Protein AF-A0A1F8WUK5-F1 (afdb_monomer_lite)

pLDDT: mean 73.78, std 29.14, range [27.3, 98.56]

Sequence (155 aa):
MILSEALKYPMIKEILGKKEYLVLTGGGRSIRIRNTVKLLWATDNMIGGKTGYTRNAQHCFVGAFQTDDGPLFTAVLGTRSRNRMWKSTEMLHGIGTGLQAIPSIKLVNAYDSGASIVSGSEGKNSTVKHKKSHRVRHTSKKKHKKPAIRLVRKY

Structure (mmCIF, N/CA/C/O backbone):
data_AF-A0A1F8WUK5-F1
#
_entry.id   AF-A0A1F8WUK5-F1
#
loop_
_atom_site.group_PDB
_atom_site.id
_atom_site.type_symbol
_atom_site.label_atom_id
_atom_site.label_alt_id
_atom_site.label_comp_id
_atom_site.label_asym_id
_atom_site.label_entity_id
_atom_site.label_seq_id
_atom_site.pdbx_PDB_ins_code
_atom_site.Cartn_x
_atom_site.Cartn_y
_atom_site.Cartn_z
_atom_site.occupancy
_atom_site.B_iso_or_equiv
_atom_site.auth_seq_id
_atom_site.auth_comp_id
_atom_site.auth_asym_id
_atom_site.auth_atom_id
_atom_site.pdbx_PDB_model_num
ATOM 1 N N . MET A 1 1 ? -8.468 -11.506 4.326 1.00 77.88 1 MET A N 1
ATOM 2 C CA . MET A 1 1 ? -7.774 -12.406 5.276 1.00 77.88 1 MET A CA 1
ATOM 3 C C . MET A 1 1 ? -6.301 -12.645 4.927 1.00 77.88 1 MET A C 1
ATOM 5 O O . MET A 1 1 ? -5.495 -12.584 5.836 1.00 77.88 1 MET A O 1
ATOM 9 N N . ILE A 1 2 ? -5.902 -12.791 3.653 1.00 97.00 2 ILE A N 1
ATOM 10 C CA . ILE A 1 2 ? -4.488 -13.045 3.273 1.00 97.00 2 ILE A CA 1
ATOM 11 C C . ILE A 1 2 ? -3.499 -11.991 3.807 1.00 97.00 2 ILE A C 1
ATOM 13 O O . ILE A 1 2 ? -2.513 -12.350 4.436 1.00 97.00 2 ILE A O 1
ATOM 17 N N . LEU A 1 3 ? -3.751 -10.693 3.580 1.00 97.00 3 LEU A N 1
ATOM 18 C CA . LEU A 1 3 ? -2.844 -9.636 4.057 1.00 97.00 3 LEU A CA 1
ATOM 19 C C . LEU A 1 3 ? -2.762 -9.601 5.590 1.00 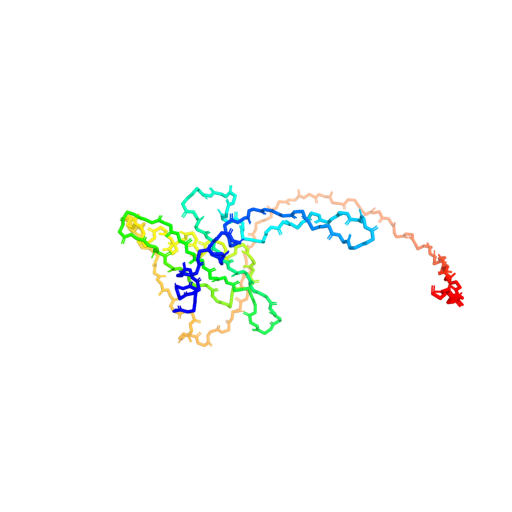97.00 3 LEU A C 1
ATOM 21 O O . LEU A 1 3 ? -1.681 -9.432 6.135 1.00 97.00 3 LEU A O 1
ATOM 25 N N . SER A 1 4 ? -3.893 -9.796 6.271 1.00 96.88 4 SER A N 1
ATOM 26 C CA . SER A 1 4 ? -3.944 -9.865 7.735 1.00 96.88 4 SER A CA 1
ATOM 27 C C . SER A 1 4 ? -3.083 -11.011 8.275 1.00 96.88 4 SER A C 1
ATOM 29 O O . SER A 1 4 ? -2.275 -10.782 9.168 1.00 96.88 4 SER A O 1
ATOM 31 N N . GLU A 1 5 ? -3.162 -12.199 7.667 1.00 97.94 5 GLU A N 1
ATOM 32 C CA . GLU A 1 5 ? -2.321 -13.339 8.046 1.00 97.94 5 GLU A CA 1
ATOM 33 C C . GLU A 1 5 ? -0.839 -13.083 7.758 1.00 97.94 5 GLU A C 1
ATOM 35 O O . GLU A 1 5 ? 0.021 -13.321 8.601 1.00 97.94 5 GLU A O 1
ATOM 40 N N . ALA A 1 6 ? -0.532 -12.525 6.586 1.00 97.56 6 ALA A N 1
ATOM 41 C CA . ALA A 1 6 ? 0.836 -12.222 6.184 1.00 97.56 6 ALA A CA 1
ATOM 42 C C . ALA A 1 6 ? 1.523 -11.232 7.143 1.00 97.56 6 ALA A C 1
ATOM 44 O O . ALA A 1 6 ? 2.718 -11.355 7.403 1.00 97.56 6 ALA A O 1
ATOM 45 N N . LEU A 1 7 ? 0.777 -10.279 7.712 1.00 96.94 7 LEU A N 1
ATOM 46 C CA . LEU A 1 7 ? 1.318 -9.303 8.662 1.00 96.94 7 LEU A CA 1
ATOM 47 C C . LEU A 1 7 ? 1.645 -9.877 10.044 1.00 96.94 7 LEU A C 1
ATOM 49 O O . LEU A 1 7 ? 2.327 -9.198 10.813 1.00 96.94 7 LEU A O 1
ATOM 53 N N . LYS A 1 8 ? 1.229 -11.110 10.357 1.00 96.81 8 LYS A N 1
ATOM 54 C CA . LYS A 1 8 ? 1.689 -11.804 11.570 1.00 96.81 8 LYS A CA 1
ATOM 55 C C . LYS A 1 8 ? 3.179 -12.142 11.512 1.00 96.81 8 LYS A C 1
ATOM 57 O O . LYS A 1 8 ? 3.798 -12.324 12.553 1.00 96.81 8 LYS A O 1
ATOM 62 N N . TYR A 1 9 ? 3.766 -12.193 10.315 1.00 98.00 9 TYR A N 1
ATOM 63 C CA . TYR A 1 9 ? 5.192 -12.432 10.122 1.00 98.00 9 TYR A CA 1
ATOM 64 C C . TYR A 1 9 ? 5.955 -11.094 10.132 1.00 98.00 9 TYR A C 1
ATOM 66 O O . TYR A 1 9 ? 5.802 -10.307 9.189 1.00 98.00 9 TYR A O 1
ATOM 74 N N . PRO A 1 10 ? 6.820 -10.824 11.134 1.00 97.19 10 PRO A N 1
ATOM 75 C CA . PRO A 1 10 ? 7.493 -9.528 11.274 1.00 97.19 10 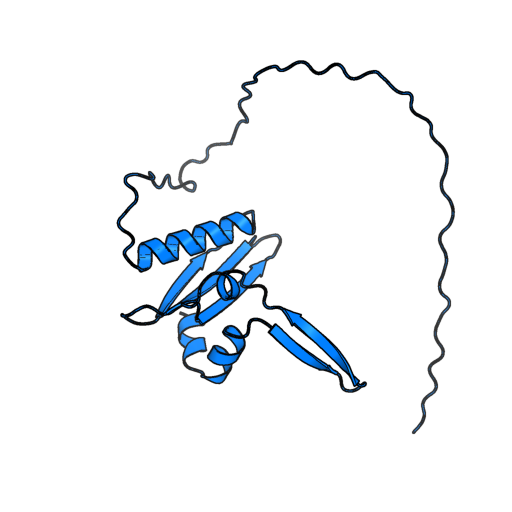PRO A CA 1
ATOM 76 C C . PRO A 1 10 ? 8.317 -9.133 10.046 1.00 97.19 10 PRO A C 1
ATOM 78 O O . PRO A 1 10 ? 8.274 -7.985 9.614 1.00 97.19 10 PRO A O 1
ATOM 81 N N . MET A 1 11 ? 8.992 -10.104 9.427 1.00 98.06 11 MET A N 1
ATOM 82 C CA . MET A 1 11 ? 9.769 -9.898 8.202 1.00 98.06 11 MET A CA 1
ATOM 83 C C . MET A 1 11 ? 8.896 -9.416 7.033 1.00 98.06 11 MET A C 1
ATOM 85 O O . MET A 1 11 ? 9.277 -8.490 6.319 1.00 98.06 11 MET A O 1
ATOM 89 N N . ILE A 1 12 ? 7.694 -9.978 6.856 1.00 97.88 12 ILE A N 1
ATOM 90 C CA . ILE A 1 12 ? 6.771 -9.525 5.807 1.00 97.88 12 ILE A CA 1
ATOM 91 C C . ILE A 1 12 ? 6.290 -8.107 6.113 1.00 97.88 12 ILE A C 1
ATOM 93 O O . ILE A 1 12 ? 6.286 -7.260 5.219 1.00 97.88 12 ILE A O 1
ATOM 97 N N . LYS A 1 13 ? 5.917 -7.833 7.370 1.00 97.00 13 LYS A N 1
ATOM 98 C CA . LYS A 1 13 ? 5.497 -6.496 7.810 1.00 97.00 13 LYS A CA 1
ATOM 99 C C . LYS A 1 13 ? 6.582 -5.452 7.530 1.00 97.00 13 LYS A C 1
ATOM 101 O O . LYS A 1 13 ? 6.285 -4.412 6.947 1.00 97.00 13 LYS A O 1
ATOM 106 N N . GLU A 1 14 ? 7.834 -5.758 7.860 1.00 97.19 14 GLU A N 1
ATOM 107 C CA . GLU A 1 14 ? 8.981 -4.890 7.589 1.00 97.19 14 GLU A CA 1
ATOM 108 C C . GLU A 1 14 ? 9.160 -4.638 6.084 1.00 97.19 14 GLU A C 1
ATOM 110 O O . GLU A 1 14 ? 9.297 -3.493 5.656 1.00 97.19 14 GLU A O 1
ATOM 115 N N . ILE A 1 15 ? 9.117 -5.689 5.256 1.00 97.50 15 ILE A N 1
ATOM 116 C CA . ILE A 1 15 ? 9.263 -5.562 3.798 1.00 97.50 15 ILE A CA 1
ATOM 117 C C . ILE A 1 15 ? 8.146 -4.703 3.199 1.00 97.50 15 ILE A C 1
ATOM 119 O O . ILE A 1 15 ? 8.420 -3.841 2.362 1.00 97.50 15 ILE A O 1
ATOM 123 N N . LEU A 1 16 ? 6.895 -4.915 3.614 1.00 97.00 16 LEU A N 1
ATOM 124 C CA . LEU A 1 16 ? 5.750 -4.170 3.091 1.00 97.00 16 LEU A CA 1
ATOM 125 C C . LEU A 1 16 ? 5.783 -2.683 3.472 1.00 97.00 16 LEU A C 1
ATOM 127 O O . LEU A 1 16 ? 5.295 -1.868 2.686 1.00 97.00 16 LEU A O 1
ATOM 131 N N . GLY A 1 17 ? 6.378 -2.340 4.618 1.00 96.44 17 GLY A N 1
ATOM 132 C CA . GLY A 1 17 ? 6.545 -0.962 5.091 1.00 96.44 17 GLY A CA 1
ATOM 133 C C . GLY A 1 17 ? 7.705 -0.195 4.443 1.00 96.44 17 GLY A C 1
ATOM 134 O O . GLY A 1 17 ? 7.789 1.028 4.565 1.00 96.44 17 GLY A O 1
ATOM 135 N N . LYS A 1 18 ? 8.604 -0.864 3.707 1.00 96.88 18 LYS A N 1
ATOM 136 C CA . LYS A 1 18 ? 9.728 -0.191 3.037 1.00 96.88 18 LYS A CA 1
ATOM 137 C C . LYS A 1 18 ? 9.236 0.661 1.866 1.00 96.88 18 LYS A C 1
ATOM 139 O O . LYS A 1 18 ? 8.643 0.162 0.906 1.00 96.88 18 LYS A O 1
ATOM 144 N N . LYS A 1 19 ? 9.559 1.959 1.903 1.00 96.00 19 LYS A N 1
ATOM 145 C CA . LYS A 1 19 ? 9.359 2.894 0.777 1.00 96.00 19 LYS A CA 1
ATOM 146 C C . LYS A 1 19 ? 10.248 2.522 -0.412 1.00 96.00 19 LYS A C 1
ATOM 148 O O . LYS A 1 19 ? 9.833 2.596 -1.569 1.00 96.00 19 LYS A O 1
ATOM 153 N N . GLU A 1 20 ? 11.469 2.090 -0.137 1.00 96.38 20 GLU A N 1
ATOM 154 C CA . GLU A 1 20 ? 12.448 1.724 -1.151 1.00 96.38 20 GLU A CA 1
ATOM 155 C C . GLU A 1 20 ? 13.484 0.745 -0.609 1.00 96.38 20 GLU A C 1
ATOM 157 O O . GLU A 1 20 ? 13.634 0.580 0.601 1.00 96.38 20 GLU A O 1
ATOM 162 N N . TYR A 1 21 ? 14.199 0.098 -1.523 1.00 96.75 21 TYR A N 1
ATOM 163 C CA . TYR A 1 21 ? 15.270 -0.826 -1.193 1.00 96.75 21 TYR A CA 1
ATOM 164 C C . TYR A 1 21 ? 16.352 -0.807 -2.276 1.00 96.75 21 TYR A C 1
ATOM 166 O O . TYR A 1 21 ? 16.046 -0.702 -3.467 1.00 96.75 21 TYR A O 1
ATOM 174 N N . LEU A 1 22 ? 17.618 -0.900 -1.872 1.00 96.81 22 LEU A N 1
ATOM 175 C CA . LEU A 1 22 ? 18.750 -1.006 -2.787 1.00 96.81 22 LEU A CA 1
ATOM 176 C C . LEU A 1 22 ? 19.143 -2.476 -2.930 1.00 96.81 22 LEU A C 1
ATOM 178 O O . LEU A 1 22 ? 19.601 -3.095 -1.976 1.00 96.81 22 LEU A O 1
ATOM 182 N N . VAL A 1 23 ? 18.985 -3.027 -4.129 1.00 96.44 23 VAL A N 1
ATOM 183 C CA . VAL A 1 23 ? 19.414 -4.389 -4.449 1.00 96.44 23 VAL A CA 1
ATOM 184 C C . VAL A 1 23 ? 20.820 -4.350 -5.023 1.00 96.44 23 VAL A C 1
ATOM 186 O O . VAL A 1 23 ? 21.064 -3.669 -6.020 1.00 96.44 23 VAL A O 1
ATOM 189 N N . LEU A 1 24 ? 21.732 -5.108 -4.419 1.00 96.12 24 LEU A N 1
ATOM 190 C CA . LEU A 1 24 ? 23.059 -5.365 -4.964 1.00 96.12 24 LEU A CA 1
ATOM 191 C C . LEU A 1 24 ? 23.028 -6.678 -5.742 1.00 96.12 24 LEU A C 1
ATOM 193 O O . LEU A 1 24 ? 22.600 -7.712 -5.238 1.00 96.12 24 LEU A O 1
ATOM 197 N N . THR A 1 25 ? 23.450 -6.624 -6.998 1.00 94.56 25 THR A N 1
ATOM 198 C CA . THR A 1 25 ? 23.593 -7.816 -7.838 1.00 94.56 25 THR A CA 1
ATOM 199 C C . THR A 1 25 ? 24.963 -8.452 -7.616 1.00 94.56 25 THR A C 1
ATOM 201 O O . THR A 1 25 ? 25.918 -7.753 -7.278 1.00 94.56 25 THR A O 1
ATOM 204 N N . GLY A 1 26 ? 25.096 -9.753 -7.890 1.00 93.56 26 GLY A N 1
ATOM 205 C CA . GLY A 1 26 ? 26.386 -10.452 -7.783 1.00 93.56 26 GLY A CA 1
ATOM 206 C C . GLY A 1 26 ? 27.502 -9.864 -8.662 1.00 93.56 26 GLY A C 1
ATOM 207 O O . GLY A 1 26 ?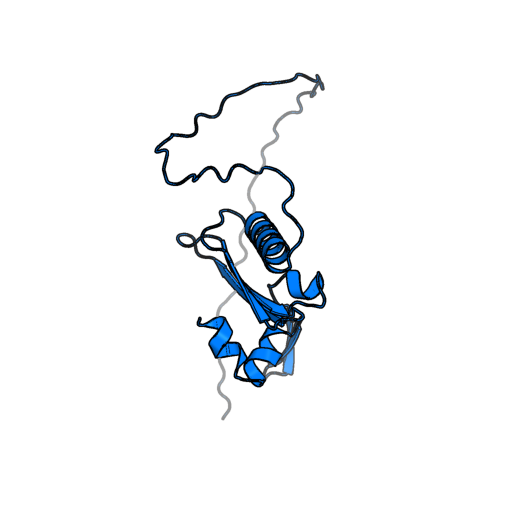 28.672 -10.045 -8.361 1.00 93.56 26 GLY A O 1
ATOM 208 N N . GLY A 1 27 ? 27.157 -9.106 -9.711 1.00 92.50 27 GLY A N 1
ATOM 209 C CA . GLY A 1 27 ? 28.110 -8.378 -10.558 1.00 92.50 27 GLY A CA 1
ATOM 210 C C . GLY A 1 27 ? 28.437 -6.955 -10.086 1.00 92.50 27 GLY A C 1
ATOM 211 O O . GLY A 1 27 ? 28.932 -6.161 -10.879 1.00 92.50 27 GLY A O 1
ATOM 212 N N . GLY A 1 28 ? 28.085 -6.580 -8.851 1.00 93.19 28 GLY A N 1
ATOM 213 C CA . GLY A 1 28 ? 28.401 -5.270 -8.262 1.00 93.19 28 GLY A CA 1
ATOM 214 C C . GLY A 1 28 ? 27.487 -4.115 -8.690 1.00 93.19 28 GLY A C 1
ATOM 215 O O . GLY A 1 28 ? 27.615 -3.003 -8.183 1.00 93.19 28 GLY A O 1
ATOM 216 N N . ARG A 1 29 ? 26.519 -4.346 -9.587 1.00 95.56 29 ARG A N 1
ATOM 217 C CA . ARG A 1 29 ? 25.513 -3.329 -9.936 1.00 95.56 29 ARG A CA 1
ATOM 218 C C . ARG A 1 29 ? 24.527 -3.140 -8.786 1.00 95.56 29 ARG A C 1
ATOM 220 O O . ARG A 1 29 ? 24.009 -4.124 -8.259 1.00 95.56 29 ARG A O 1
ATOM 227 N N . SER A 1 30 ? 24.191 -1.885 -8.495 1.00 95.88 30 SER A N 1
ATOM 228 C CA . SER A 1 30 ? 23.121 -1.507 -7.576 1.00 95.88 30 SER A CA 1
ATOM 229 C C . SER A 1 30 ? 21.835 -1.124 -8.328 1.00 95.88 30 SER A C 1
ATOM 231 O O . SER A 1 30 ? 21.861 -0.496 -9.391 1.00 95.88 30 SER A O 1
ATOM 233 N N . ILE A 1 31 ? 20.682 -1.558 -7.814 1.00 96.50 31 ILE A N 1
ATOM 234 C CA . ILE A 1 31 ? 19.354 -1.295 -8.380 1.00 96.50 31 ILE A CA 1
ATOM 235 C C . ILE A 1 31 ? 18.450 -0.780 -7.264 1.00 96.50 31 ILE A C 1
ATOM 237 O O . ILE A 1 31 ? 18.110 -1.514 -6.340 1.00 96.50 31 ILE A O 1
ATOM 241 N N . ARG A 1 32 ? 18.034 0.486 -7.352 1.00 96.31 32 ARG A N 1
ATOM 242 C CA . ARG A 1 32 ? 17.081 1.073 -6.403 1.00 96.31 32 ARG A CA 1
ATOM 243 C C . ARG A 1 32 ? 15.660 0.716 -6.819 1.00 96.31 32 ARG A C 1
ATOM 245 O O . ARG A 1 32 ? 15.192 1.136 -7.876 1.00 96.31 32 ARG A O 1
ATOM 252 N N . ILE A 1 33 ? 14.976 -0.045 -5.978 1.00 95.94 33 ILE A N 1
ATOM 253 C CA . ILE A 1 33 ? 13.576 -0.423 -6.147 1.00 95.94 33 ILE A CA 1
ATOM 254 C C . ILE A 1 33 ? 12.735 0.506 -5.282 1.00 95.94 33 ILE A C 1
ATOM 256 O O . ILE A 1 33 ? 12.956 0.614 -4.079 1.00 95.94 33 ILE A O 1
ATOM 260 N N . ARG A 1 34 ? 11.758 1.171 -5.897 1.00 95.94 34 ARG A N 1
ATOM 261 C CA . ARG A 1 34 ? 10.742 1.945 -5.181 1.00 95.94 34 ARG A CA 1
ATOM 262 C C . ARG A 1 34 ? 9.481 1.113 -5.046 1.00 95.94 34 ARG A C 1
ATOM 264 O O . ARG A 1 34 ? 9.084 0.427 -5.989 1.00 95.94 34 ARG A O 1
ATOM 271 N N . ASN A 1 35 ? 8.843 1.200 -3.888 1.00 96.12 35 ASN A N 1
ATOM 272 C CA . ASN A 1 35 ? 7.540 0.593 -3.684 1.00 96.12 35 ASN A CA 1
ATOM 273 C C . ASN A 1 35 ? 6.511 1.230 -4.660 1.00 96.12 35 ASN A C 1
ATOM 275 O O . ASN A 1 35 ? 6.713 2.303 -5.231 1.00 96.12 35 ASN A O 1
ATOM 279 N N . THR A 1 36 ? 5.407 0.550 -4.927 1.00 94.62 36 THR A N 1
ATOM 280 C CA . THR A 1 36 ? 4.336 1.083 -5.791 1.00 94.62 36 THR A CA 1
ATOM 281 C C . THR A 1 36 ? 3.139 1.577 -4.986 1.00 94.62 36 THR A C 1
ATOM 283 O O . THR A 1 36 ? 2.231 2.194 -5.548 1.00 94.62 36 THR A O 1
ATOM 286 N N . VAL A 1 37 ? 3.124 1.312 -3.677 1.00 95.94 37 VAL A N 1
ATOM 287 C CA . VAL A 1 37 ? 2.053 1.695 -2.759 1.00 95.94 37 VAL A CA 1
ATOM 288 C C . VAL A 1 37 ? 2.177 3.167 -2.389 1.00 95.94 37 VAL A C 1
ATOM 290 O O . VAL A 1 37 ? 2.834 3.511 -1.415 1.00 95.94 37 VAL A O 1
ATOM 293 N N . LYS A 1 38 ? 1.542 4.045 -3.174 1.00 92.31 38 LYS A N 1
ATOM 294 C CA . LYS A 1 38 ? 1.642 5.510 -3.028 1.00 92.31 38 LYS A CA 1
ATOM 295 C C . LYS A 1 38 ? 1.373 5.993 -1.594 1.00 92.31 38 LYS A C 1
ATOM 297 O O . LYS A 1 38 ? 2.008 6.943 -1.149 1.00 92.31 38 LYS A O 1
ATOM 302 N N . LEU A 1 39 ? 0.466 5.327 -0.881 1.00 92.75 39 LEU A N 1
ATOM 303 C CA . LEU A 1 39 ? 0.057 5.726 0.465 1.00 92.75 39 LEU A CA 1
ATOM 304 C C . LEU A 1 39 ? 1.167 5.602 1.512 1.00 92.75 39 LEU A C 1
ATOM 306 O O . LEU A 1 39 ? 1.165 6.391 2.443 1.00 92.75 39 LEU A O 1
ATOM 310 N N . LEU A 1 40 ? 2.182 4.752 1.303 1.00 94.56 40 LEU A N 1
ATOM 311 C CA . LEU A 1 40 ? 3.354 4.715 2.190 1.00 94.56 40 LEU A CA 1
ATOM 312 C C . LEU A 1 40 ? 4.089 6.060 2.257 1.00 94.56 40 LEU A C 1
ATOM 314 O O . LEU A 1 40 ? 4.743 6.347 3.249 1.00 94.56 40 LEU A O 1
ATOM 318 N N . TRP A 1 41 ? 4.027 6.876 1.200 1.00 93.88 41 TRP A N 1
ATOM 319 C CA . TRP A 1 41 ? 4.627 8.216 1.182 1.00 93.88 41 TRP A CA 1
ATOM 320 C C . TRP A 1 41 ? 3.679 9.320 1.624 1.00 93.88 41 TRP A C 1
ATOM 322 O O . TRP A 1 41 ? 4.149 10.423 1.877 1.00 93.88 41 TRP A O 1
ATOM 332 N N . ALA A 1 42 ? 2.376 9.051 1.627 1.00 90.88 42 ALA A N 1
ATOM 333 C CA . ALA A 1 42 ? 1.356 10.066 1.844 1.00 90.88 42 ALA A CA 1
ATOM 334 C C . ALA A 1 42 ? 0.837 10.077 3.283 1.00 90.88 42 ALA A C 1
ATOM 336 O O . ALA A 1 42 ? 0.375 11.120 3.730 1.00 90.88 42 ALA A O 1
ATOM 337 N N . THR A 1 43 ? 0.893 8.944 3.988 1.00 89.56 43 THR A N 1
ATOM 338 C CA . THR A 1 43 ? 0.403 8.830 5.363 1.00 89.56 43 THR A CA 1
ATOM 3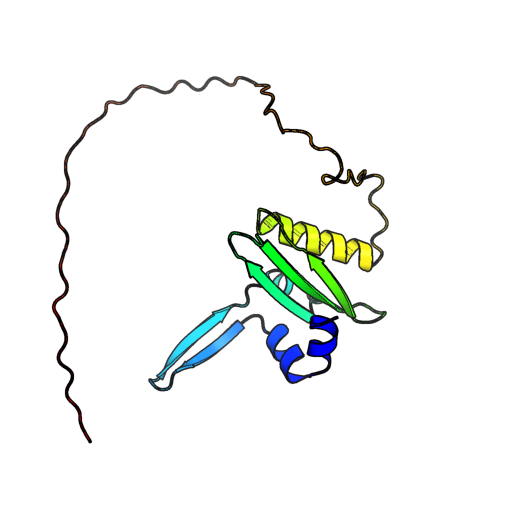39 C C . THR A 1 43 ? 1.371 8.023 6.221 1.00 89.56 43 THR A C 1
ATOM 341 O O . THR A 1 43 ? 1.940 7.026 5.772 1.00 89.56 43 THR A O 1
ATOM 344 N N . ASP A 1 44 ? 1.543 8.444 7.473 1.00 90.44 44 ASP A N 1
ATOM 345 C CA . ASP A 1 44 ? 2.461 7.785 8.412 1.00 90.44 44 ASP A CA 1
ATOM 346 C C . ASP A 1 44 ? 1.846 6.542 9.065 1.00 90.44 44 ASP A C 1
ATOM 348 O O . ASP A 1 44 ? 2.557 5.649 9.518 1.00 90.44 44 ASP A O 1
ATOM 352 N N . ASN A 1 45 ? 0.517 6.435 9.059 1.00 94.44 45 ASN A N 1
ATOM 353 C CA . ASN A 1 45 ? -0.207 5.291 9.606 1.00 94.44 45 ASN A CA 1
ATOM 354 C C . ASN A 1 45 ? -0.292 4.094 8.640 1.00 94.44 45 ASN A C 1
ATOM 356 O O . ASN A 1 45 ? -0.909 3.082 8.965 1.00 94.44 45 ASN A O 1
ATOM 360 N N . MET A 1 46 ? 0.292 4.173 7.442 1.00 96.25 46 MET A N 1
ATOM 361 C CA . MET A 1 46 ? 0.260 3.075 6.478 1.00 96.25 46 MET A CA 1
ATOM 362 C C . MET A 1 46 ? 1.256 1.974 6.868 1.00 96.25 46 MET A C 1
ATOM 364 O O . MET A 1 46 ? 2.465 2.179 6.814 1.00 96.25 46 MET A O 1
ATOM 368 N N . ILE A 1 47 ? 0.764 0.770 7.180 1.00 97.31 47 ILE A N 1
ATOM 369 C CA . ILE A 1 47 ? 1.623 -0.389 7.486 1.00 97.31 47 ILE A CA 1
ATOM 370 C C . ILE A 1 47 ? 2.248 -0.937 6.198 1.00 97.31 47 ILE A C 1
ATOM 372 O O . ILE A 1 47 ? 3.423 -1.292 6.163 1.00 97.31 47 ILE A O 1
ATOM 376 N N . GLY A 1 48 ? 1.454 -1.036 5.129 1.00 96.88 48 GLY A N 1
ATOM 377 C CA . GLY A 1 48 ? 1.899 -1.593 3.855 1.00 96.88 48 GLY A CA 1
ATOM 378 C C . GLY A 1 48 ? 0.775 -2.252 3.065 1.00 96.88 48 GLY A C 1
ATOM 379 O O . GLY A 1 48 ? -0.394 -2.228 3.450 1.00 96.88 48 GLY A O 1
ATOM 380 N N . GLY A 1 49 ? 1.112 -2.814 1.907 1.00 96.75 49 GLY A N 1
ATOM 381 C CA . GLY A 1 49 ? 0.114 -3.410 1.026 1.00 96.75 49 GLY A CA 1
ATOM 382 C C . GLY A 1 49 ? 0.672 -3.874 -0.309 1.00 96.75 49 GLY A C 1
ATOM 383 O O . GLY A 1 49 ? 1.882 -3.884 -0.537 1.00 96.75 49 GLY A O 1
ATOM 384 N N . LYS A 1 50 ? -0.226 -4.236 -1.225 1.00 97.69 50 LYS A N 1
ATOM 385 C CA . LYS A 1 50 ? 0.138 -4.734 -2.551 1.00 97.69 50 LYS A CA 1
ATOM 386 C C . LYS A 1 50 ? -0.764 -4.166 -3.634 1.00 97.69 50 LYS A C 1
ATOM 388 O O . LYS A 1 50 ? -1.985 -4.232 -3.544 1.00 97.69 50 LYS A O 1
ATOM 393 N N . THR A 1 51 ? -0.141 -3.660 -4.695 1.00 97.94 51 THR A N 1
ATOM 394 C CA . THR A 1 51 ? -0.815 -3.274 -5.941 1.00 97.94 51 THR A CA 1
ATOM 395 C C . THR A 1 51 ? -0.881 -4.453 -6.916 1.00 97.94 51 THR A C 1
ATOM 397 O O . THR A 1 51 ? 0.017 -5.301 -6.950 1.00 97.94 51 THR A O 1
ATOM 400 N N . GLY A 1 52 ? -1.921 -4.502 -7.741 1.00 97.31 52 GLY A N 1
ATOM 401 C CA . GLY A 1 52 ? -2.091 -5.480 -8.811 1.00 97.31 52 GLY A CA 1
ATOM 402 C C . GLY A 1 52 ? -2.684 -4.828 -10.055 1.00 97.31 52 GLY A C 1
ATOM 403 O O . GLY A 1 52 ? -3.506 -3.918 -9.955 1.00 97.31 52 GLY A O 1
ATOM 404 N N . TYR A 1 53 ? -2.240 -5.265 -11.232 1.00 98.31 53 TYR A N 1
ATOM 405 C CA . TYR A 1 53 ? -2.862 -4.888 -12.495 1.00 98.31 53 TYR A CA 1
ATOM 406 C C . TYR A 1 53 ? -2.704 -5.991 -13.533 1.00 98.31 53 TYR A C 1
ATOM 408 O O . TYR A 1 53 ? -1.590 -6.426 -13.816 1.00 98.31 53 TYR A O 1
ATOM 416 N N . THR A 1 54 ? -3.817 -6.381 -14.143 1.00 98.12 54 THR A N 1
ATOM 417 C CA . THR A 1 54 ? -3.843 -7.120 -15.408 1.00 98.12 54 THR A CA 1
ATOM 418 C C . THR A 1 54 ? -4.942 -6.533 -16.285 1.00 98.12 54 THR A C 1
ATOM 420 O O . THR A 1 54 ? -5.793 -5.782 -15.805 1.00 98.12 54 THR A O 1
ATOM 423 N N . ARG A 1 55 ? -4.957 -6.878 -17.578 1.00 98.12 55 ARG A N 1
ATOM 424 C CA . ARG A 1 55 ? -6.006 -6.402 -18.492 1.00 98.12 55 ARG A CA 1
ATOM 425 C C . ARG A 1 55 ? -7.411 -6.806 -18.022 1.00 98.12 55 ARG A C 1
ATOM 427 O O . ARG A 1 55 ? -8.325 -5.997 -18.124 1.00 98.12 55 ARG A O 1
ATOM 434 N N . ASN A 1 56 ? -7.558 -8.013 -17.475 1.00 98.00 56 ASN A N 1
ATOM 435 C CA . ASN A 1 56 ? -8.854 -8.541 -17.045 1.00 98.00 56 ASN A CA 1
ATOM 436 C C . ASN A 1 56 ? -9.221 -8.088 -15.623 1.00 98.00 56 ASN A C 1
ATOM 438 O O . ASN A 1 56 ? -10.366 -7.727 -15.381 1.00 98.00 56 ASN A O 1
ATOM 442 N N . ALA A 1 57 ? -8.256 -8.062 -14.696 1.00 97.56 57 ALA A N 1
ATOM 443 C CA . ALA A 1 57 ? -8.507 -7.678 -13.303 1.00 97.56 57 ALA A CA 1
ATOM 444 C C . ALA A 1 57 ? -8.570 -6.156 -13.089 1.00 97.56 57 ALA A C 1
ATOM 446 O O . ALA A 1 57 ? -9.057 -5.702 -12.057 1.00 97.56 57 ALA A O 1
ATOM 447 N N . GLN A 1 58 ? -8.074 -5.366 -14.049 1.00 98.56 58 GLN A N 1
ATOM 448 C CA . GLN A 1 58 ? -7.873 -3.919 -13.920 1.00 98.56 58 GLN A CA 1
ATOM 449 C C . GLN A 1 58 ? -7.012 -3.576 -12.690 1.00 98.56 58 GLN A C 1
ATOM 451 O O . GLN A 1 58 ? -6.159 -4.374 -12.305 1.00 98.56 58 GLN A O 1
ATOM 456 N N . HIS A 1 59 ? -7.134 -2.371 -12.119 1.00 98.50 59 HIS A N 1
ATOM 457 C CA . HIS A 1 59 ? -6.317 -1.966 -10.973 1.00 98.50 59 HIS A CA 1
ATOM 458 C C . HIS A 1 59 ? -6.911 -2.457 -9.652 1.00 98.50 59 HIS A C 1
ATOM 460 O O . HIS A 1 59 ? -8.047 -2.115 -9.303 1.00 98.50 59 HIS A O 1
ATOM 466 N N . CYS A 1 60 ? -6.085 -3.186 -8.904 1.00 98.44 60 CYS A N 1
ATOM 467 C CA . CYS A 1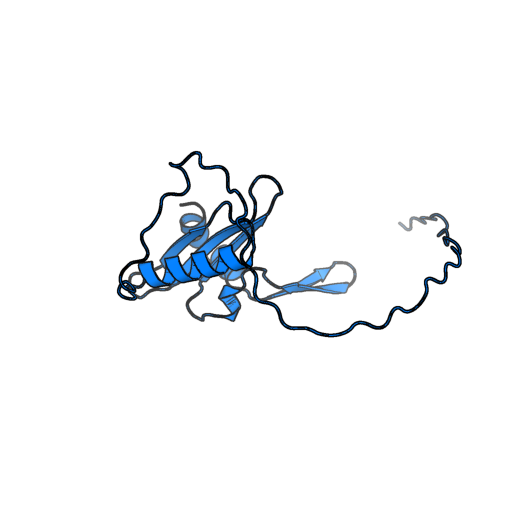 60 ? -6.397 -3.731 -7.592 1.00 98.44 60 CYS A CA 1
ATOM 468 C C . CYS A 1 60 ? -5.373 -3.277 -6.548 1.00 98.44 60 CYS A C 1
ATOM 470 O O . CYS A 1 60 ? -4.185 -3.107 -6.844 1.00 98.44 60 CYS A O 1
ATOM 472 N N . PHE A 1 61 ? -5.824 -3.146 -5.308 1.00 98.31 61 PHE A N 1
ATOM 473 C CA . PHE A 1 61 ? -4.985 -2.853 -4.162 1.00 98.31 61 PHE A CA 1
ATOM 474 C C . PHE A 1 61 ? -5.545 -3.488 -2.893 1.00 98.31 61 PHE A C 1
ATOM 476 O O . PHE A 1 61 ? -6.749 -3.459 -2.660 1.00 98.31 61 PHE A O 1
ATOM 483 N N . VAL A 1 62 ? -4.654 -4.023 -2.064 1.00 98.31 62 VAL A N 1
ATOM 484 C CA . VAL A 1 62 ? -4.943 -4.388 -0.674 1.00 98.31 62 VAL A CA 1
ATOM 485 C C . VAL A 1 62 ? -3.947 -3.678 0.230 1.00 98.31 62 VAL A C 1
ATOM 487 O O . VAL A 1 62 ? -2.755 -3.657 -0.084 1.00 98.31 62 VAL A O 1
ATOM 490 N N . GLY A 1 63 ? -4.417 -3.096 1.327 1.00 97.38 63 GLY A N 1
ATOM 491 C CA . GLY A 1 63 ? -3.585 -2.327 2.249 1.00 97.38 63 GLY A CA 1
ATOM 492 C C . GLY A 1 63 ? -4.011 -2.485 3.700 1.00 97.38 63 GLY A C 1
ATOM 493 O O . GLY A 1 63 ? -5.137 -2.894 3.979 1.00 97.38 63 GLY A O 1
ATOM 494 N N . ALA A 1 64 ? -3.090 -2.172 4.605 1.00 97.88 64 ALA A N 1
ATOM 495 C CA . ALA A 1 64 ? -3.328 -2.136 6.038 1.00 97.88 64 ALA A CA 1
ATOM 496 C C . ALA A 1 64 ? -2.844 -0.804 6.617 1.00 97.88 64 ALA A C 1
ATOM 498 O O . ALA A 1 64 ? -1.738 -0.355 6.308 1.00 97.88 64 ALA A O 1
ATOM 499 N N . PHE A 1 65 ? -3.667 -0.212 7.471 1.00 97.19 65 PHE A N 1
ATOM 500 C CA . PHE A 1 65 ? -3.407 1.031 8.184 1.00 97.19 65 PHE A CA 1
ATOM 501 C C . PHE A 1 65 ? -3.418 0.743 9.677 1.00 97.19 65 PHE A C 1
ATOM 503 O O . PHE A 1 65 ? -4.230 -0.048 10.145 1.00 97.19 65 PHE A O 1
ATOM 510 N N . GLN A 1 66 ? -2.524 1.373 10.421 1.00 96.19 66 GLN A N 1
ATOM 511 C CA . GLN A 1 66 ? -2.559 1.356 11.870 1.00 96.19 66 GLN A CA 1
ATOM 512 C C . GLN A 1 66 ? -3.655 2.316 12.348 1.00 96.19 66 GLN A C 1
ATOM 514 O O . GLN A 1 66 ? -3.698 3.469 11.916 1.00 96.19 66 GLN A O 1
ATOM 519 N N . THR A 1 67 ? -4.527 1.839 13.231 1.00 94.25 67 THR A N 1
ATOM 520 C CA . THR A 1 67 ? -5.455 2.663 14.017 1.00 94.25 67 THR A CA 1
ATOM 521 C C . THR A 1 67 ? -5.258 2.360 15.502 1.00 94.25 67 THR A C 1
ATOM 523 O O . THR A 1 67 ? -4.476 1.464 15.854 1.00 94.25 67 THR A O 1
ATOM 526 N N . ASP A 1 68 ? -5.947 3.108 16.362 1.00 90.31 68 ASP A N 1
ATOM 527 C CA . ASP A 1 68 ? -5.898 2.919 17.816 1.00 90.31 68 ASP A CA 1
ATOM 528 C C . ASP A 1 68 ? -6.494 1.561 18.232 1.00 90.31 68 ASP A C 1
ATOM 530 O O . ASP A 1 68 ? -5.946 0.878 19.093 1.00 90.31 68 ASP A O 1
ATOM 534 N N . ASP A 1 69 ? -7.532 1.105 17.526 1.00 91.12 69 ASP A N 1
ATOM 535 C CA . ASP A 1 69 ? -8.192 -0.192 17.747 1.00 91.12 69 ASP A CA 1
ATOM 536 C C . ASP A 1 69 ? -7.474 -1.378 17.068 1.00 91.12 69 ASP A C 1
ATOM 538 O O . ASP A 1 69 ? -7.940 -2.519 17.108 1.00 91.12 69 ASP A O 1
ATOM 542 N N . GLY A 1 70 ? -6.335 -1.123 16.415 1.00 92.12 70 GLY A N 1
ATOM 543 C CA . GLY A 1 70 ? -5.539 -2.122 15.705 1.00 92.12 70 GLY A CA 1
ATOM 544 C C . GLY A 1 70 ? -5.488 -1.916 14.186 1.00 92.12 70 GLY A C 1
ATOM 545 O O . GLY A 1 70 ? -5.769 -0.840 13.671 1.00 92.12 70 GLY A O 1
ATOM 546 N N . PRO A 1 71 ? -5.027 -2.912 13.412 1.00 95.62 71 PRO A N 1
ATOM 547 C CA . PRO A 1 71 ? -4.884 -2.736 11.969 1.00 95.62 71 PRO A CA 1
ATOM 548 C C . PRO A 1 71 ? -6.233 -2.711 11.229 1.00 95.62 71 PRO A C 1
ATOM 550 O O . PRO A 1 71 ? -6.966 -3.701 11.221 1.00 95.62 71 PRO A O 1
ATOM 553 N N . LEU A 1 72 ? -6.509 -1.624 10.507 1.00 96.25 72 LEU A N 1
ATOM 554 C CA . LEU A 1 72 ? -7.605 -1.515 9.543 1.00 96.25 72 LEU A CA 1
ATOM 555 C C . LEU A 1 72 ? -7.148 -2.008 8.166 1.00 96.25 72 LEU A C 1
ATOM 557 O O . LEU A 1 72 ? -6.174 -1.507 7.604 1.00 96.25 72 LEU A O 1
ATOM 561 N N . PHE A 1 73 ? -7.889 -2.943 7.574 1.00 97.31 73 PHE A N 1
ATOM 562 C CA . PHE A 1 73 ? -7.580 -3.509 6.259 1.00 97.31 73 PHE A CA 1
ATOM 563 C C . PHE A 1 73 ? -8.545 -3.008 5.187 1.00 97.31 73 PHE A C 1
ATOM 565 O O . PHE A 1 73 ? -9.758 -3.043 5.370 1.00 97.31 73 PHE A O 1
ATOM 572 N N . THR A 1 74 ? -8.018 -2.627 4.023 1.00 97.38 74 THR A N 1
ATOM 573 C CA . THR A 1 74 ? -8.824 -2.231 2.861 1.00 97.38 74 THR A CA 1
ATOM 574 C C . THR A 1 74 ? -8.489 -3.081 1.641 1.00 97.38 74 THR A C 1
ATOM 576 O O . THR A 1 74 ? -7.350 -3.515 1.442 1.00 97.38 74 THR A O 1
ATOM 579 N N . ALA A 1 75 ? -9.499 -3.329 0.807 1.00 97.94 75 ALA A N 1
ATOM 580 C CA . ALA A 1 75 ? -9.361 -4.031 -0.461 1.00 97.94 75 ALA A CA 1
ATOM 581 C C . ALA A 1 75 ? -10.180 -3.316 -1.540 1.00 97.94 75 ALA A C 1
ATOM 583 O O . ALA A 1 75 ? -11.383 -3.121 -1.397 1.00 97.94 75 ALA A O 1
ATOM 584 N N . VAL A 1 76 ? -9.520 -2.937 -2.630 1.00 98.31 76 VAL A N 1
ATOM 585 C CA . VAL A 1 76 ? -10.116 -2.280 -3.794 1.00 98.31 76 VAL A CA 1
ATOM 586 C C . VAL A 1 76 ? -9.780 -3.118 -5.018 1.00 98.31 76 VAL A C 1
ATOM 588 O O . VAL A 1 76 ? -8.607 -3.356 -5.296 1.00 98.31 76 VAL A O 1
ATOM 591 N N . LEU A 1 77 ? -10.790 -3.565 -5.761 1.00 98.25 77 LEU A N 1
ATOM 592 C CA . LEU A 1 77 ? -10.627 -4.459 -6.909 1.00 98.25 77 LEU A CA 1
ATOM 593 C C . LEU A 1 77 ? -11.278 -3.852 -8.156 1.00 98.25 77 LEU A C 1
ATOM 595 O O . LEU A 1 77 ? -12.269 -3.134 -8.053 1.00 98.25 77 LEU A O 1
ATOM 599 N N . GLY A 1 78 ? -10.740 -4.145 -9.343 1.00 98.12 78 GLY A N 1
ATOM 600 C CA . GLY A 1 78 ? -11.448 -3.867 -10.597 1.00 98.12 78 GLY A CA 1
ATOM 601 C C . GLY A 1 78 ? -11.578 -2.391 -10.976 1.00 98.12 78 GLY A C 1
ATOM 602 O O . GLY A 1 78 ? -12.467 -2.029 -11.744 1.00 98.12 78 GLY A O 1
ATOM 603 N N . THR A 1 79 ? -10.728 -1.500 -10.458 1.00 98.12 79 THR A N 1
ATOM 604 C CA . THR A 1 79 ? -10.854 -0.073 -10.790 1.00 98.12 79 THR A CA 1
ATOM 605 C C . THR A 1 79 ? -10.226 0.225 -12.152 1.00 98.12 79 THR A C 1
ATOM 607 O O . THR A 1 79 ? -9.068 -0.107 -12.406 1.00 98.12 79 THR A O 1
ATOM 610 N N . ARG A 1 80 ? -10.947 0.926 -13.045 1.00 96.62 80 ARG A N 1
ATOM 611 C CA . ARG A 1 80 ? -10.404 1.207 -14.399 1.00 96.62 80 ARG A CA 1
ATOM 612 C C . ARG A 1 80 ? -9.247 2.220 -14.450 1.00 96.62 80 ARG A C 1
ATOM 614 O O . ARG A 1 80 ? -8.779 2.551 -15.530 1.00 96.62 80 ARG A O 1
ATOM 621 N N . SER A 1 81 ? -8.832 2.793 -13.317 1.00 97.56 81 SER A N 1
ATOM 622 C CA . SER A 1 81 ? -7.653 3.662 -13.263 1.00 97.56 81 SER A CA 1
ATOM 623 C C . SER A 1 81 ? -6.998 3.638 -11.888 1.00 97.56 81 SER A C 1
ATOM 625 O O . SER A 1 81 ? -7.671 3.595 -10.858 1.00 97.56 81 SER A O 1
ATOM 627 N N . ARG A 1 82 ? -5.667 3.747 -11.877 1.00 96.25 82 ARG A N 1
ATOM 628 C CA . ARG A 1 82 ? -4.860 3.803 -10.652 1.00 96.25 82 ARG A CA 1
ATOM 629 C C . ARG A 1 82 ? -5.261 4.950 -9.717 1.00 96.25 82 ARG A C 1
ATOM 631 O O . ARG A 1 82 ? -5.232 4.782 -8.507 1.00 96.25 82 ARG A O 1
ATOM 638 N N . ASN A 1 83 ? -5.655 6.105 -10.252 1.00 96.44 83 ASN A N 1
ATOM 639 C CA . ASN A 1 83 ? -6.080 7.234 -9.417 1.00 96.44 83 ASN A CA 1
ATOM 640 C C . ASN A 1 83 ? -7.393 6.944 -8.686 1.00 96.44 83 ASN A C 1
ATOM 642 O O . ASN A 1 83 ? -7.528 7.318 -7.526 1.00 96.44 83 ASN A O 1
ATOM 646 N N . ARG A 1 84 ? -8.347 6.260 -9.337 1.00 97.44 84 ARG A N 1
ATOM 647 C CA . ARG A 1 84 ? -9.579 5.833 -8.663 1.00 97.44 84 ARG A CA 1
ATOM 648 C C . ARG A 1 84 ? -9.293 4.793 -7.591 1.00 97.44 84 ARG A C 1
ATOM 650 O O . ARG A 1 84 ? -9.843 4.917 -6.512 1.00 97.44 84 ARG A O 1
ATOM 657 N N . MET A 1 85 ? -8.384 3.853 -7.858 1.00 97.88 85 MET A N 1
ATOM 658 C CA . MET A 1 85 ? -7.919 2.889 -6.858 1.00 97.88 85 MET A CA 1
ATOM 659 C C . MET A 1 85 ? -7.466 3.587 -5.568 1.00 97.88 85 MET A C 1
ATOM 661 O O . MET A 1 85 ? -7.950 3.243 -4.500 1.00 97.88 85 MET A O 1
ATOM 665 N N . TRP A 1 86 ? -6.597 4.603 -5.669 1.00 97.19 86 TRP A N 1
ATOM 666 C CA . TRP A 1 86 ? -6.113 5.339 -4.495 1.00 97.19 86 TRP A CA 1
ATOM 667 C C . TRP A 1 86 ? -7.210 6.135 -3.789 1.00 97.19 86 TRP A C 1
ATOM 669 O O . TRP A 1 86 ? -7.332 6.012 -2.578 1.00 97.19 86 TRP A O 1
ATOM 679 N N . LYS A 1 87 ? -8.053 6.862 -4.536 1.00 96.38 87 LYS A N 1
ATOM 680 C CA . LYS A 1 87 ? -9.190 7.597 -3.956 1.00 96.38 87 LYS A CA 1
ATOM 681 C C . LYS A 1 87 ? -10.162 6.673 -3.218 1.00 96.38 87 LYS A C 1
ATOM 683 O O . LYS A 1 87 ? -10.630 7.014 -2.140 1.00 96.38 87 LYS A O 1
ATOM 688 N N . SER A 1 88 ? -10.462 5.504 -3.785 1.00 97.50 88 SER A N 1
ATOM 689 C CA . SER A 1 88 ? -11.305 4.496 -3.134 1.00 97.50 88 SER A CA 1
ATOM 690 C C . SER A 1 88 ? -10.649 3.953 -1.866 1.00 97.50 88 SER A C 1
ATOM 692 O O . SER A 1 88 ? -11.329 3.802 -0.859 1.00 97.50 88 SER A O 1
ATOM 694 N N . THR A 1 89 ? -9.338 3.702 -1.879 1.00 97.25 89 THR A N 1
ATOM 695 C CA . THR A 1 89 ? -8.605 3.273 -0.680 1.00 97.25 89 THR A CA 1
ATOM 696 C C . THR A 1 89 ? -8.638 4.333 0.421 1.00 97.25 89 THR A C 1
ATOM 698 O O . THR A 1 89 ? -8.905 3.992 1.566 1.00 97.25 89 THR A O 1
ATOM 701 N N . GLU A 1 90 ? -8.390 5.601 0.086 1.00 95.25 90 GLU A N 1
ATOM 702 C CA . GLU A 1 90 ? -8.450 6.727 1.031 1.00 95.25 90 GLU A CA 1
ATOM 703 C C . GLU A 1 90 ? -9.866 6.901 1.600 1.00 95.25 90 GLU A C 1
ATOM 705 O O . GLU A 1 90 ? -10.026 7.077 2.803 1.00 95.25 90 GLU A O 1
ATOM 710 N N . MET A 1 91 ? -10.901 6.768 0.761 1.00 96.00 91 MET A N 1
ATOM 711 C CA . MET A 1 91 ? -12.301 6.785 1.197 1.00 96.00 91 MET A CA 1
ATOM 712 C C . MET A 1 91 ? -12.607 5.647 2.179 1.00 96.00 91 MET A C 1
ATOM 714 O O . MET A 1 91 ? -13.191 5.895 3.229 1.00 96.00 91 MET A O 1
ATOM 718 N N . LEU A 1 92 ? -12.200 4.411 1.868 1.00 96.06 92 LEU A N 1
ATOM 719 C CA . LEU A 1 92 ? -12.385 3.266 2.767 1.00 96.06 92 LEU A CA 1
ATOM 720 C C . LEU A 1 92 ? -11.620 3.440 4.080 1.00 96.06 92 LEU A C 1
ATOM 722 O O . LEU A 1 92 ? -12.142 3.089 5.133 1.00 96.06 92 LEU A O 1
ATOM 726 N N . HIS A 1 93 ? -10.402 3.984 4.018 1.00 94.06 93 HIS A N 1
ATOM 727 C CA . HIS A 1 93 ? -9.626 4.309 5.208 1.00 94.06 93 HIS A CA 1
ATOM 728 C C . HIS A 1 93 ? -10.376 5.315 6.084 1.00 94.06 93 HIS A C 1
ATOM 730 O O . HIS A 1 93 ? -10.594 5.025 7.252 1.00 94.06 93 HIS A O 1
ATOM 736 N N . GLY A 1 94 ? -10.854 6.423 5.507 1.00 92.69 94 GLY A N 1
ATOM 737 C CA . GLY A 1 94 ? -11.601 7.439 6.247 1.00 92.69 94 GLY A CA 1
ATOM 738 C C . GLY A 1 94 ? -12.890 6.908 6.876 1.00 92.69 94 GLY A C 1
ATOM 739 O O . GLY A 1 94 ? -13.141 7.161 8.051 1.00 92.69 94 GLY A O 1
ATOM 740 N N . ILE A 1 95 ? -13.670 6.115 6.132 1.00 92.94 95 ILE A N 1
ATOM 741 C CA . ILE A 1 95 ? -14.867 5.446 6.670 1.00 92.94 95 ILE A CA 1
ATOM 742 C C . ILE A 1 95 ? -14.485 4.535 7.845 1.00 92.94 95 ILE A C 1
ATOM 744 O O . ILE A 1 95 ? -15.131 4.571 8.888 1.00 92.94 95 ILE A O 1
ATOM 748 N N . GLY A 1 96 ? -13.428 3.733 7.691 1.00 90.75 96 GLY A N 1
ATOM 749 C CA . GLY A 1 96 ? -12.989 2.782 8.712 1.00 90.75 96 GLY A CA 1
ATOM 750 C C . GLY A 1 96 ? -12.368 3.423 9.955 1.00 90.75 96 GLY A C 1
ATOM 751 O O . GLY A 1 96 ? -12.383 2.798 11.008 1.00 90.75 96 GLY A O 1
ATOM 752 N N . THR A 1 97 ? -11.853 4.652 9.864 1.00 90.12 97 THR A N 1
ATOM 753 C CA . THR A 1 97 ? -11.336 5.420 11.012 1.00 90.12 97 THR A CA 1
ATOM 754 C C . THR A 1 97 ? -12.368 6.368 11.618 1.00 90.12 97 THR A C 1
ATOM 756 O O . THR A 1 97 ? -12.012 7.222 12.424 1.00 90.12 97 THR A O 1
ATOM 759 N N . GLY A 1 98 ? -13.637 6.279 11.211 1.00 81.62 98 GLY A N 1
ATOM 760 C CA . GLY A 1 98 ? -14.694 7.097 11.796 1.00 81.62 98 GLY A CA 1
ATOM 761 C C . GLY A 1 98 ? -14.642 8.578 11.416 1.00 81.62 98 GLY A C 1
ATOM 762 O O . GLY A 1 98 ? -15.205 9.394 12.146 1.00 81.62 98 GLY A O 1
ATOM 763 N N . LEU A 1 99 ? -14.044 8.953 10.270 1.00 64.06 99 LEU A N 1
ATOM 764 C CA . LEU A 1 99 ? -14.412 10.232 9.652 1.00 64.06 99 LEU A CA 1
ATOM 765 C C . LEU A 1 99 ? -15.920 10.165 9.402 1.00 64.06 99 LEU A C 1
ATOM 767 O O . LEU A 1 99 ? -16.381 9.390 8.559 1.00 64.06 99 LEU A O 1
ATOM 771 N N . GLN A 1 100 ? -16.677 10.927 10.199 1.00 44.62 100 GLN A N 1
ATOM 772 C CA . GLN A 1 100 ? -18.127 11.005 10.102 1.00 44.62 100 GLN A CA 1
ATOM 773 C C . GLN A 1 100 ? -18.513 11.219 8.644 1.00 44.62 100 GLN A C 1
ATOM 775 O O . GLN A 1 100 ? -17.919 12.043 7.945 1.00 44.62 100 GLN A O 1
ATOM 780 N N . ALA A 1 101 ? -19.490 10.432 8.204 1.00 41.47 101 ALA A N 1
ATOM 781 C CA . ALA A 1 101 ? -20.103 10.518 6.897 1.00 41.47 101 ALA A CA 1
ATOM 782 C C . ALA A 1 101 ? -20.173 11.972 6.408 1.00 41.47 101 ALA A C 1
ATOM 784 O O . ALA A 1 101 ? -20.899 12.792 6.966 1.00 41.47 101 ALA A O 1
ATOM 785 N N . ILE A 1 102 ? -19.463 12.280 5.320 1.00 45.50 102 ILE A N 1
ATOM 786 C CA . ILE A 1 102 ? -19.924 13.349 4.437 1.00 45.50 102 ILE A CA 1
ATOM 787 C C . ILE A 1 102 ? -21.371 12.990 4.071 1.00 45.50 102 ILE A C 1
ATOM 789 O O . ILE A 1 102 ? -21.600 11.885 3.560 1.00 45.50 102 ILE A O 1
ATOM 793 N N . PRO A 1 103 ? -22.357 13.849 4.377 1.00 41.97 103 PRO A N 1
ATOM 794 C CA . PRO A 1 103 ? -23.746 13.496 4.185 1.00 41.97 103 PRO A CA 1
ATOM 795 C C . PRO A 1 103 ? -24.004 13.260 2.694 1.00 41.97 103 PRO A C 1
ATOM 797 O O . PRO A 1 103 ? -23.802 14.141 1.864 1.00 41.97 103 PRO A O 1
ATOM 800 N N . SER A 1 104 ? -24.495 12.060 2.382 1.00 44.84 104 SER A N 1
ATOM 801 C CA . SER A 1 104 ? -25.147 11.693 1.119 1.00 44.84 104 SER A CA 1
ATOM 802 C C . SER A 1 104 ? -24.266 11.601 -0.136 1.00 44.84 104 SER A C 1
ATOM 804 O O . SER A 1 104 ? -24.470 12.324 -1.108 1.00 44.84 104 SER A O 1
ATOM 806 N N . ILE A 1 105 ? -23.401 10.587 -0.221 1.00 40.56 105 ILE A N 1
ATOM 807 C CA . ILE A 1 105 ? -23.201 9.920 -1.519 1.00 40.56 105 ILE A CA 1
ATOM 808 C C . ILE A 1 105 ? -24.167 8.739 -1.549 1.00 40.56 105 ILE A C 1
ATOM 810 O O . ILE A 1 105 ? -23.950 7.737 -0.871 1.00 40.56 105 ILE A O 1
ATOM 814 N N . LYS A 1 106 ? -25.249 8.855 -2.332 1.00 34.84 106 LYS A N 1
ATOM 815 C CA . LYS A 1 106 ? -26.052 7.692 -2.732 1.00 34.84 106 LYS A CA 1
ATOM 816 C C . LYS A 1 106 ? -25.092 6.697 -3.376 1.00 34.84 106 LYS A C 1
ATOM 818 O O . LYS A 1 106 ? -24.566 6.957 -4.459 1.00 34.84 106 LYS A O 1
ATOM 823 N N . LEU A 1 107 ? -24.855 5.576 -2.704 1.00 38.00 107 LEU A N 1
ATOM 824 C CA . LEU A 1 107 ? -24.153 4.443 -3.283 1.00 38.00 107 LEU A CA 1
ATOM 825 C C . LEU A 1 107 ? -25.097 3.844 -4.331 1.00 38.00 107 LEU A C 1
ATOM 827 O O . LEU A 1 107 ? -25.932 2.996 -4.035 1.00 38.00 107 LEU A O 1
ATOM 831 N N . VAL A 1 108 ? -25.052 4.373 -5.553 1.00 40.09 108 VAL A N 1
ATOM 832 C CA . VAL A 1 108 ? -25.763 3.762 -6.672 1.00 40.09 108 VAL A CA 1
ATOM 833 C C . VAL A 1 108 ? -24.983 2.498 -7.004 1.00 40.09 108 VAL A C 1
ATOM 835 O O . VAL A 1 108 ? -23.848 2.573 -7.481 1.00 40.09 108 VAL A O 1
ATOM 838 N N . ASN A 1 109 ? -25.556 1.338 -6.690 1.00 36.91 109 ASN A N 1
ATOM 839 C CA . ASN A 1 109 ? -25.008 0.052 -7.092 1.00 36.91 109 ASN A CA 1
ATOM 840 C C . ASN A 1 109 ? -25.000 -0.019 -8.622 1.00 36.91 109 ASN A C 1
ATOM 842 O O . ASN A 1 109 ? -25.977 -0.402 -9.255 1.00 36.91 109 ASN A O 1
ATOM 846 N N . ALA A 1 110 ? -23.868 0.341 -9.226 1.00 44.75 110 ALA A N 1
ATOM 847 C CA . ALA A 1 110 ? -23.650 0.310 -10.672 1.00 44.75 110 ALA A CA 1
ATOM 848 C C . ALA A 1 110 ? -23.617 -1.118 -11.262 1.00 44.75 110 ALA A C 1
ATOM 850 O O . ALA A 1 110 ? -23.273 -1.281 -12.430 1.00 44.75 110 ALA A O 1
ATOM 851 N N . TYR A 1 111 ? -23.934 -2.145 -10.464 1.00 38.41 111 TYR A N 1
ATOM 852 C CA . TYR A 1 111 ? -24.087 -3.520 -10.933 1.00 38.41 111 TYR A CA 1
ATOM 853 C C . TYR A 1 111 ? -25.535 -3.873 -11.301 1.00 38.41 111 TYR A C 1
ATOM 855 O O . TYR A 1 111 ? -25.723 -4.825 -12.050 1.00 38.41 111 TYR A O 1
ATOM 863 N N . ASP A 1 112 ? -26.536 -3.134 -10.806 1.00 39.94 112 ASP A N 1
ATOM 864 C CA . ASP A 1 112 ? -27.946 -3.563 -10.874 1.00 39.94 112 ASP A CA 1
ATOM 865 C C . ASP A 1 112 ? -28.768 -2.863 -11.966 1.00 39.94 112 ASP A C 1
ATOM 867 O O . ASP A 1 112 ? -29.942 -3.137 -12.178 1.00 39.94 112 ASP A O 1
ATOM 871 N N . SER A 1 113 ? -28.163 -1.937 -12.705 1.00 40.06 113 SER A N 1
ATOM 872 C CA . SER A 1 113 ? -28.811 -1.320 -13.862 1.00 40.06 113 SER A CA 1
ATOM 873 C C . SER A 1 113 ? -27.991 -1.680 -15.086 1.00 40.06 113 SER A C 1
ATOM 875 O O . SER A 1 113 ? -26.916 -1.121 -15.293 1.00 40.06 113 SER A O 1
ATOM 877 N N . GLY A 1 114 ? -28.492 -2.605 -15.906 1.00 44.56 114 GLY A N 1
ATOM 878 C CA . GLY A 1 114 ? -27.970 -2.923 -17.241 1.00 44.56 114 GLY A CA 1
ATOM 879 C C . GLY A 1 114 ? -28.083 -1.751 -18.230 1.00 44.56 114 GLY A C 1
ATOM 880 O O . GLY A 1 114 ? -28.519 -1.925 -19.362 1.00 44.56 114 GLY A O 1
ATOM 881 N N . ALA A 1 115 ? -27.723 -0.543 -17.803 1.00 37.72 115 ALA A N 1
ATOM 882 C CA . ALA A 1 115 ? -27.842 0.694 -18.544 1.00 37.72 115 ALA A CA 1
ATOM 883 C C . ALA A 1 115 ? -26.575 0.927 -19.375 1.00 37.72 115 ALA A C 1
ATOM 885 O O . ALA A 1 115 ? -25.479 1.168 -18.860 1.00 37.72 115 ALA A O 1
ATOM 886 N N . SER A 1 116 ? -26.737 0.859 -20.693 1.00 35.06 116 SER A N 1
ATOM 887 C CA . SER A 1 116 ? -25.756 1.326 -21.665 1.00 35.06 116 SER A CA 1
ATOM 888 C C . SER A 1 116 ? -25.493 2.821 -21.454 1.00 35.06 116 SER A C 1
ATOM 890 O O . SER A 1 116 ? -26.420 3.628 -21.461 1.00 35.06 116 SER A O 1
ATOM 892 N N . ILE A 1 117 ? -24.230 3.210 -21.273 1.00 39.09 117 ILE A N 1
ATOM 893 C CA . ILE A 1 117 ? -23.858 4.624 -21.162 1.00 39.09 117 ILE A CA 1
ATOM 894 C C . ILE A 1 117 ? -23.878 5.222 -22.573 1.00 39.09 117 ILE A C 1
ATOM 896 O O . ILE A 1 117 ? -22.928 5.059 -23.337 1.00 39.09 117 ILE A O 1
ATOM 900 N N . VAL A 1 118 ? -24.967 5.908 -22.913 1.00 35.47 118 VAL A N 1
ATOM 901 C CA . VAL A 1 118 ? -25.020 6.850 -24.036 1.00 35.47 118 VAL A CA 1
ATOM 902 C C . VAL A 1 118 ? -24.304 8.128 -23.597 1.00 35.47 118 VAL A C 1
ATOM 904 O O . VAL A 1 118 ? -24.641 8.719 -22.572 1.00 35.47 118 VAL A O 1
ATOM 907 N N . SER A 1 119 ? -23.284 8.552 -24.346 1.00 32.69 119 SER A N 1
ATOM 908 C CA . SER A 1 119 ? -22.614 9.833 -24.114 1.00 32.69 119 SER A CA 1
ATOM 909 C C . SER A 1 119 ? -23.492 10.975 -24.630 1.00 32.69 119 SER A C 1
ATOM 911 O O . SER A 1 119 ? -23.542 11.218 -25.835 1.00 32.69 119 SER A O 1
ATOM 913 N N . GLY A 1 120 ? -24.180 11.665 -23.723 1.00 28.48 120 GLY A N 1
ATOM 914 C CA . GLY A 1 120 ? -24.864 12.925 -24.005 1.00 28.48 120 GLY A CA 1
ATOM 915 C C . GLY A 1 120 ? -23.876 14.090 -24.033 1.00 28.48 120 GLY A C 1
ATOM 916 O O . GLY A 1 120 ? -23.133 14.319 -23.080 1.00 28.48 120 GLY A O 1
ATOM 917 N N . SER A 1 121 ? -23.852 14.792 -25.159 1.00 33.97 121 SER A N 1
ATOM 918 C CA . SER A 1 121 ? -23.167 16.058 -25.395 1.00 33.97 121 SER A CA 1
ATOM 919 C C . SER A 1 121 ? -23.899 17.224 -24.734 1.00 33.97 121 SER A C 1
ATOM 921 O O . SER A 1 121 ? -25.103 17.342 -24.930 1.00 33.97 121 SER A O 1
ATOM 923 N N . GLU A 1 122 ? -23.178 18.156 -24.113 1.00 28.33 122 GLU A N 1
ATOM 924 C CA . GLU A 1 122 ? -23.644 19.541 -23.992 1.00 28.33 122 GLU A CA 1
ATOM 925 C C . GLU A 1 122 ? -22.449 20.493 -23.912 1.00 28.33 122 GLU A C 1
ATOM 927 O O . GLU A 1 122 ? -21.571 20.384 -23.055 1.00 28.33 122 GLU A O 1
ATOM 932 N N . GLY A 1 123 ? -22.366 21.360 -24.919 1.00 28.36 123 GLY A N 1
ATOM 933 C CA . GLY A 1 123 ? -21.247 22.255 -25.151 1.00 28.36 123 GLY A CA 1
ATOM 934 C C . GLY A 1 123 ? -21.356 23.575 -24.398 1.00 28.36 123 GLY A C 1
ATOM 935 O O . GLY A 1 123 ? -22.439 24.024 -24.038 1.00 28.36 123 GLY A O 1
ATOM 936 N N . LYS A 1 124 ? -20.212 24.254 -24.276 1.00 27.95 124 LYS A N 1
ATOM 937 C CA . LYS A 1 124 ? -20.145 25.719 -24.279 1.00 27.95 124 LYS A CA 1
ATOM 938 C C . LYS A 1 124 ? -18.968 26.165 -25.142 1.00 27.95 124 LYS A C 1
ATOM 940 O O . LYS A 1 124 ? -17.829 25.760 -24.927 1.00 27.95 124 LYS A O 1
ATOM 945 N N . ASN A 1 125 ? -19.302 26.976 -26.142 1.00 27.30 125 ASN A N 1
ATOM 946 C CA . ASN A 1 125 ? -18.399 27.670 -27.048 1.00 27.30 125 ASN A CA 1
ATOM 947 C C . ASN A 1 125 ? -17.462 28.618 -26.286 1.00 27.30 125 ASN A C 1
ATOM 949 O O . ASN A 1 125 ? -17.927 29.471 -25.533 1.00 27.30 125 ASN A O 1
ATOM 953 N N . SER A 1 126 ? -16.169 28.574 -26.601 1.00 32.34 126 SER A N 1
ATOM 954 C CA . SER A 1 126 ? -15.334 29.775 -26.624 1.00 32.34 126 SER A CA 1
ATOM 955 C C . SER A 1 126 ? -14.385 29.708 -27.822 1.00 32.34 126 SER A C 1
ATOM 957 O O . SER A 1 126 ? -13.629 28.765 -28.044 1.00 32.34 126 SER A O 1
ATOM 959 N N . THR A 1 127 ? -14.535 30.707 -28.680 1.00 29.39 127 THR A N 1
ATOM 960 C CA . THR A 1 127 ? -13.874 30.891 -29.967 1.00 29.39 127 THR A CA 1
ATOM 961 C C . THR A 1 127 ? -12.389 31.195 -29.802 1.00 29.39 127 THR A C 1
ATOM 963 O O . THR A 1 127 ? -12.037 32.263 -29.306 1.00 29.39 127 THR A O 1
ATOM 966 N N . VAL A 1 128 ? -11.516 30.327 -30.321 1.00 33.06 128 VAL A N 1
ATOM 967 C CA . VAL A 1 128 ? -10.115 30.672 -30.609 1.00 33.06 128 VAL A CA 1
ATOM 968 C C . VAL A 1 128 ? -9.804 30.289 -32.055 1.00 33.06 128 VAL A C 1
ATOM 970 O O . VAL A 1 128 ? -9.844 29.124 -32.444 1.00 33.06 128 VAL A O 1
ATOM 973 N N . LYS A 1 129 ? -9.544 31.309 -32.880 1.00 29.66 129 LYS A N 1
ATOM 974 C CA . LYS A 1 129 ? -9.232 31.198 -34.310 1.00 29.66 129 LYS A CA 1
ATOM 975 C C . LYS A 1 129 ? -7.892 30.477 -34.506 1.00 29.66 129 LYS A C 1
ATOM 977 O O . LYS A 1 129 ? -6.849 31.032 -34.169 1.00 29.66 129 LYS A O 1
ATOM 982 N N . HIS A 1 130 ? -7.898 29.297 -35.126 1.00 32.31 130 HIS A N 1
ATOM 983 C CA . HIS A 1 130 ? -6.672 28.631 -35.578 1.00 32.31 130 HIS A CA 1
ATOM 984 C C . HIS A 1 130 ? -6.407 28.925 -37.065 1.00 32.31 130 HIS A C 1
ATOM 986 O O . HIS A 1 130 ? -7.153 28.495 -37.947 1.00 32.31 130 HIS A O 1
ATOM 992 N N . LYS A 1 131 ? -5.326 29.668 -37.346 1.00 32.22 131 LYS A N 1
ATOM 993 C CA . LYS A 1 131 ? -4.746 29.820 -38.691 1.00 32.22 131 LYS A CA 1
ATOM 994 C C . LYS A 1 131 ? -4.287 28.451 -39.210 1.00 32.22 131 LYS A C 1
ATOM 996 O O . LYS A 1 131 ? -3.540 27.751 -38.531 1.00 32.22 131 LYS A O 1
ATOM 1001 N N . LYS A 1 132 ? -4.712 28.091 -40.426 1.00 30.75 132 LYS A N 1
ATOM 1002 C CA . LYS A 1 132 ? -4.249 26.902 -41.158 1.00 30.75 132 LYS A CA 1
ATOM 1003 C C . LYS A 1 132 ? -2.761 27.056 -41.495 1.00 30.75 132 LYS A C 1
ATOM 1005 O O . LYS A 1 132 ? -2.392 28.028 -42.145 1.00 30.75 132 LYS A O 1
ATOM 1010 N N . SER A 1 133 ? -1.936 26.085 -41.106 1.00 32.47 133 SER A N 1
ATOM 1011 C CA . SER A 1 133 ? -0.575 25.924 -41.630 1.00 32.47 133 SER A CA 1
ATOM 1012 C C . SER A 1 133 ? -0.441 24.558 -42.294 1.00 32.47 133 SER A C 1
ATOM 1014 O O . SER A 1 133 ? -0.956 23.550 -41.809 1.00 32.47 133 SER A O 1
ATOM 1016 N N . HIS A 1 134 ? 0.167 24.580 -43.473 1.00 35.16 134 HIS A N 1
ATOM 1017 C CA . HIS A 1 134 ? 0.221 23.504 -44.444 1.00 35.16 134 HIS A CA 1
ATOM 1018 C C . HIS A 1 134 ? 1.079 22.307 -44.015 1.00 35.16 134 HIS A C 1
ATOM 1020 O O . HIS A 1 134 ? 2.103 22.415 -43.348 1.00 35.16 134 HIS A O 1
ATOM 1026 N N . ARG A 1 135 ? 0.630 21.143 -44.486 1.00 29.30 135 ARG A N 1
ATOM 1027 C CA . ARG A 1 135 ? 1.256 19.826 -44.391 1.00 29.30 135 ARG A CA 1
ATOM 1028 C C . ARG A 1 135 ? 2.502 19.766 -45.277 1.00 29.30 135 ARG A C 1
ATOM 1030 O O . ARG A 1 135 ? 2.374 19.862 -46.493 1.00 29.30 135 ARG A O 1
ATOM 1037 N N . VAL A 1 136 ? 3.660 19.470 -44.691 1.00 34.69 136 VAL A N 1
ATOM 1038 C CA . VAL A 1 136 ? 4.845 19.004 -45.429 1.00 34.69 136 VAL A CA 1
ATOM 1039 C C . VAL A 1 136 ? 5.167 17.575 -44.981 1.00 34.69 136 VAL A C 1
ATOM 1041 O O . VAL A 1 136 ? 5.435 17.310 -43.813 1.00 34.69 136 VAL A O 1
ATOM 1044 N N . ARG A 1 137 ? 5.072 16.629 -45.923 1.00 32.44 137 ARG A N 1
ATOM 1045 C CA . ARG A 1 137 ? 5.643 15.273 -45.830 1.00 32.44 137 ARG A CA 1
ATOM 1046 C C . ARG A 1 137 ? 7.134 15.371 -46.140 1.00 32.44 137 ARG A C 1
ATOM 1048 O O . ARG A 1 137 ? 7.430 16.060 -47.094 1.00 32.44 137 ARG A O 1
ATOM 1055 N N . HIS A 1 138 ? 8.003 14.628 -45.446 1.00 32.00 138 HIS A N 1
ATOM 1056 C CA . HIS A 1 138 ? 9.196 13.944 -46.002 1.00 32.00 138 HIS A CA 1
ATOM 1057 C C . HIS A 1 138 ? 9.837 13.069 -44.894 1.00 32.00 138 HIS A C 1
ATOM 1059 O O . HIS A 1 138 ? 10.197 13.563 -43.836 1.00 32.00 138 HIS A O 1
ATOM 1065 N N . THR A 1 139 ? 9.678 11.740 -44.946 1.00 28.16 139 THR A N 1
ATOM 1066 C CA . THR A 1 139 ? 10.602 10.683 -45.441 1.00 28.16 139 THR A CA 1
ATOM 1067 C C . THR A 1 139 ? 11.416 9.978 -44.347 1.00 28.16 139 THR A C 1
ATOM 1069 O O . THR A 1 139 ? 12.159 10.586 -43.588 1.00 28.16 139 THR A O 1
ATOM 1072 N N . SER A 1 140 ? 11.269 8.652 -44.334 1.00 31.66 140 SER A N 1
ATOM 1073 C CA . SER A 1 140 ? 11.903 7.652 -43.468 1.00 31.66 140 SER A CA 1
ATOM 1074 C C . SER A 1 140 ? 13.424 7.553 -43.664 1.00 31.66 140 SER A C 1
ATOM 1076 O O . SER A 1 140 ? 13.880 7.491 -44.806 1.00 31.66 140 SER A O 1
ATOM 1078 N N . LYS A 1 141 ? 14.210 7.435 -42.577 1.00 33.53 141 LYS A N 1
ATOM 1079 C CA . LYS A 1 141 ? 15.605 6.951 -42.630 1.00 33.53 141 LYS A CA 1
ATOM 1080 C C . LYS A 1 141 ? 15.975 5.997 -41.475 1.00 33.53 141 LYS A C 1
ATOM 1082 O O . LYS A 1 141 ? 16.116 6.388 -40.327 1.00 33.53 141 LYS A O 1
ATOM 1087 N N . LYS A 1 142 ? 16.174 4.741 -41.902 1.00 32.38 142 LYS A N 1
ATOM 1088 C CA . LYS A 1 142 ? 17.152 3.691 -41.530 1.00 32.38 142 LYS A CA 1
ATOM 1089 C C . LYS A 1 142 ? 17.318 3.214 -40.071 1.00 32.38 142 LYS A C 1
ATOM 1091 O O . LYS A 1 142 ? 17.969 3.827 -39.237 1.00 32.38 142 LYS A O 1
ATOM 1096 N N . LYS A 1 143 ? 16.889 1.954 -39.894 1.00 34.75 143 LYS A N 1
ATOM 1097 C CA . LYS A 1 143 ? 17.293 0.967 -38.877 1.00 34.75 143 LYS A CA 1
ATOM 1098 C C . LYS A 1 143 ? 18.822 0.802 -38.809 1.00 34.75 143 LYS A C 1
ATOM 1100 O O . LYS A 1 143 ? 19.461 0.656 -39.850 1.00 34.75 143 LYS A O 1
ATOM 1105 N N . HIS A 1 144 ? 19.380 0.705 -37.602 1.00 33.53 144 HIS A N 1
ATOM 1106 C CA . HIS A 1 144 ? 20.717 0.147 -37.360 1.00 33.53 144 HIS A CA 1
ATOM 1107 C C . HIS A 1 144 ? 20.596 -1.239 -36.711 1.00 33.53 144 HIS A C 1
ATOM 1109 O O . HIS A 1 144 ? 19.973 -1.397 -35.661 1.00 33.53 144 HIS A O 1
ATOM 1115 N N . LYS A 1 145 ? 21.169 -2.246 -37.383 1.00 37.00 145 LYS A N 1
ATOM 1116 C CA . LYS A 1 145 ? 21.344 -3.625 -36.904 1.00 37.00 145 LYS A CA 1
ATOM 1117 C C . LYS A 1 145 ? 22.488 -3.653 -35.879 1.00 37.00 145 LYS A C 1
ATOM 1119 O O . LYS A 1 145 ? 23.534 -3.069 -36.143 1.00 37.00 145 LYS A O 1
ATOM 1124 N N . LYS A 1 146 ? 22.322 -4.355 -34.753 1.00 38.19 146 LYS A N 1
ATOM 1125 C CA . LYS A 1 146 ? 23.435 -4.733 -33.859 1.00 38.19 146 LYS A CA 1
ATOM 1126 C C . LYS A 1 146 ? 23.919 -6.148 -34.228 1.00 38.19 146 LYS A C 1
ATOM 1128 O O . LYS A 1 146 ? 23.058 -6.998 -34.458 1.00 38.19 146 LYS A O 1
ATOM 1133 N N . PRO A 1 147 ? 25.237 -6.408 -34.324 1.00 35.97 147 PRO A N 1
ATOM 1134 C CA . PRO A 1 147 ? 25.769 -7.729 -34.655 1.00 35.97 147 PRO A CA 1
ATOM 1135 C C . PRO A 1 147 ? 25.775 -8.690 -33.451 1.00 35.97 147 PRO A C 1
ATOM 1137 O O . PRO A 1 147 ? 25.606 -8.281 -32.302 1.00 35.97 147 PRO A O 1
ATOM 1140 N N . ALA A 1 148 ? 25.927 -9.978 -33.769 1.00 35.25 148 ALA A N 1
ATOM 1141 C CA . ALA A 1 148 ? 25.798 -11.144 -32.898 1.00 35.25 148 ALA A CA 1
ATOM 1142 C C . ALA A 1 148 ? 27.057 -11.476 -32.057 1.00 35.25 148 ALA A C 1
ATOM 1144 O O . ALA A 1 148 ? 28.129 -10.907 -32.233 1.00 35.25 148 ALA A O 1
ATOM 1145 N N . ILE A 1 149 ? 26.851 -12.411 -31.126 1.00 36.84 149 ILE A N 1
ATOM 1146 C CA . ILE A 1 149 ? 27.615 -12.819 -29.930 1.00 36.84 149 ILE A CA 1
ATOM 1147 C C . ILE A 1 149 ? 28.959 -13.524 -30.224 1.00 36.84 149 ILE A C 1
ATOM 1149 O O . ILE A 1 149 ? 29.055 -14.288 -31.180 1.00 36.84 149 ILE A O 1
ATOM 1153 N N . ARG A 1 150 ? 29.934 -13.422 -29.301 1.00 29.98 150 ARG A N 1
ATOM 1154 C CA . ARG A 1 150 ? 30.936 -14.483 -29.051 1.00 29.98 150 ARG A CA 1
ATOM 1155 C C . ARG A 1 150 ? 31.135 -14.695 -27.542 1.00 29.98 150 ARG A C 1
ATOM 1157 O O . ARG A 1 150 ? 31.627 -13.809 -26.852 1.00 29.98 150 ARG A O 1
ATOM 1164 N N . LEU A 1 151 ? 30.727 -15.862 -27.037 1.00 34.53 151 LEU A N 1
ATOM 1165 C CA . LEU A 1 151 ? 30.962 -16.326 -25.664 1.00 34.53 151 LEU A CA 1
ATOM 1166 C C . LEU A 1 151 ? 32.338 -17.013 -25.615 1.00 34.53 151 LEU A C 1
ATOM 1168 O O . LEU A 1 151 ? 32.596 -17.899 -26.428 1.00 34.53 151 LEU A O 1
ATOM 1172 N N . VAL A 1 152 ? 33.203 -16.647 -24.668 1.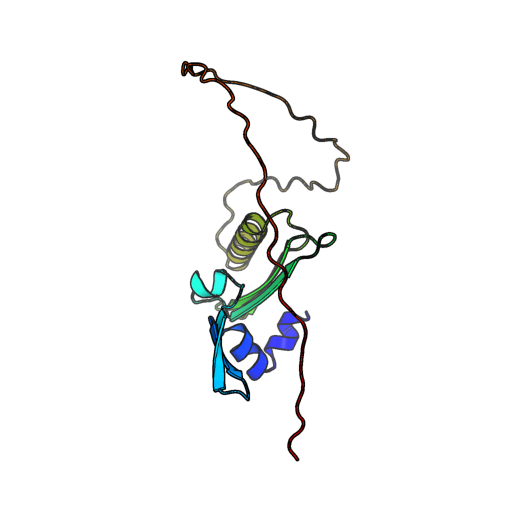00 36.75 152 VAL A N 1
ATOM 1173 C CA . VAL A 1 152 ? 34.430 -17.398 -24.354 1.00 36.75 152 VAL A CA 1
ATOM 1174 C C . VAL A 1 152 ? 34.302 -17.887 -22.914 1.00 36.75 152 VAL A C 1
ATOM 1176 O O . VAL A 1 152 ? 34.198 -17.077 -21.998 1.00 36.75 152 VAL A O 1
ATOM 1179 N N . ARG A 1 153 ? 34.263 -19.212 -22.721 1.00 35.66 153 ARG A N 1
ATOM 1180 C CA . ARG A 1 153 ? 34.369 -19.852 -21.401 1.00 35.66 153 ARG A CA 1
ATOM 1181 C C . ARG A 1 153 ? 35.789 -19.650 -20.870 1.00 35.66 153 ARG A C 1
ATOM 1183 O O . ARG A 1 153 ? 36.746 -19.928 -21.589 1.00 35.66 153 ARG A O 1
ATOM 1190 N N . LYS A 1 154 ? 35.923 -19.243 -19.611 1.00 40.03 154 LYS A N 1
ATOM 1191 C CA . LYS A 1 154 ? 37.115 -19.529 -18.808 1.00 40.03 154 LYS A CA 1
ATOM 1192 C C . LYS A 1 154 ? 36.674 -20.272 -17.550 1.00 40.03 154 LYS A C 1
ATOM 1194 O O . LYS A 1 154 ? 35.599 -19.981 -17.031 1.00 40.03 154 LYS A O 1
ATOM 1199 N N . TYR A 1 155 ? 37.479 -21.284 -17.247 1.00 49.34 155 TYR A N 1
ATOM 1200 C CA . TYR A 1 155 ? 37.326 -22.349 -16.262 1.00 49.34 155 TYR A CA 1
ATOM 1201 C C . TYR A 1 155 ? 37.031 -21.849 -14.853 1.00 49.34 155 TYR A C 1
ATOM 1203 O O . TYR A 1 155 ? 37.576 -20.780 -14.498 1.00 49.34 155 TYR A O 1
#

Secondary structure (DSSP, 8-state):
-HHHHHTTSHHHHHHHH-SEEEEEPTTS-EEEEEPS-THHHH-TTEEEEEEEEETTTEEEEEEEEEETTEEEEEEEEEESSHHHHHHHHHHHHHHHTT----S------TTS--------------------------------PPPPP------

Radius of gyration: 25.15 Å; chains: 1; bounding box: 66×54×64 Å

Foldseek 3Di:
DVVVVQVVDVVSLVVQLDQWDWDQDPVRDIDIGGDPPVVSVVDVQWSGWDWDDDPVWHTKIWTWGQDPVGIDIDIDTRDNDPVVNVVVVVVSVCVVNCVDDPPDDPPPPPVPDPDDDDDDDDDDDDDDDDDDDDDDDDDDDDDDDDDDDDDDDDD